Protein AF-A0A059LHB2-F1 (afdb_monomer_lite)

pLDDT: mean 93.46, std 7.25, range [54.31, 98.69]

Sequence (116 aa):
AELARENLARRDECREALEALTVVRTSEHGPAAAAYEGARARQEEVLQRLAPQVLMERLRQAAGEADAASEDLVERCRGGELGVDEFVEGYLVERTLFHLRDLKHQAAVQTIPPHA

Radius of gyration: 32.46 Å; chains: 1; bounding box: 71×24×82 Å

Secondary structure (DSSP, 8-state):
-HHHHHHHHTHHHHHHHHHHHHHHIIIIIHHHHHHHHHHHHHHHHHHHHH-HHHHHHHHHHHHHHHHHHHHHHHHHHHTTSS-HHHHHHHHHHHHHHHHHHHHHHHHHHHHS-TT-

Foldseek 3Di:
DVVVVVCVVCVVVVVVVVVVVVCCCVVPVVVVVVVVVVVVVVVVVVCVCVPLVNVLVVLVVQLVVLVVQLVVLVVCVVVVVDDPVRSVVSNVVSVVSNVVSVVVSVVSVVPPDPVD

Structure (mmCIF, N/CA/C/O backbone):
data_AF-A0A059LHB2-F1
#
_entry.id   AF-A0A059LHB2-F1
#
loop_
_atom_site.group_PDB
_atom_site.id
_atom_site.type_symbol
_atom_site.label_atom_id
_atom_site.label_alt_id
_atom_site.label_comp_id
_atom_site.label_asym_id
_atom_site.label_entity_id
_atom_site.label_seq_id
_atom_site.pdbx_PDB_ins_code
_atom_site.Cartn_x
_atom_site.Cartn_y
_atom_site.Cartn_z
_atom_site.occupancy
_atom_site.B_iso_or_equiv
_atom_site.auth_seq_id
_atom_site.auth_comp_id
_atom_site.auth_asym_id
_atom_site.auth_atom_id
_atom_site.pdbx_PDB_model_num
ATOM 1 N N . ALA A 1 1 ? 46.155 7.638 -55.145 1.00 70.75 1 ALA A N 1
ATOM 2 C CA . ALA A 1 1 ? 45.057 7.520 -56.131 1.00 70.75 1 ALA A CA 1
ATOM 3 C C . ALA A 1 1 ? 44.307 6.193 -55.980 1.00 70.75 1 ALA A C 1
ATOM 5 O O . ALA A 1 1 ? 43.086 6.229 -56.009 1.00 70.75 1 ALA A O 1
ATOM 6 N N . GLU A 1 2 ? 45.007 5.073 -55.746 1.00 77.81 2 GLU A N 1
ATOM 7 C CA . GLU A 1 2 ? 44.443 3.745 -55.410 1.00 77.81 2 GLU A CA 1
ATOM 8 C C . GLU A 1 2 ? 43.304 3.800 -54.376 1.00 77.81 2 GLU A C 1
ATOM 10 O O . GLU A 1 2 ? 42.166 3.466 -54.686 1.00 77.81 2 GLU A O 1
ATOM 15 N N . LEU A 1 3 ? 43.588 4.353 -53.191 1.00 80.00 3 LEU A N 1
ATOM 16 C CA . LEU A 1 3 ? 42.661 4.391 -52.054 1.00 80.00 3 LEU A CA 1
ATOM 17 C C . LEU A 1 3 ? 41.338 5.107 -52.372 1.00 80.00 3 LEU A C 1
ATOM 19 O O . LEU A 1 3 ? 40.273 4.741 -51.888 1.00 80.00 3 LEU A O 1
ATOM 23 N N . ALA A 1 4 ? 41.400 6.152 -53.202 1.00 81.62 4 ALA A N 1
ATOM 24 C CA . ALA A 1 4 ? 40.217 6.896 -53.617 1.00 81.62 4 ALA A CA 1
ATOM 25 C C . ALA A 1 4 ? 39.340 6.069 -54.569 1.00 81.62 4 ALA A C 1
ATOM 27 O O . ALA A 1 4 ? 38.119 6.157 -54.486 1.00 81.62 4 ALA A O 1
ATOM 28 N N . ARG A 1 5 ? 39.944 5.243 -55.437 1.00 83.19 5 ARG A N 1
ATOM 29 C CA . ARG A 1 5 ? 39.213 4.333 -56.333 1.00 83.19 5 ARG A CA 1
ATOM 30 C C . ARG A 1 5 ? 38.584 3.177 -55.562 1.00 83.19 5 ARG A C 1
ATOM 32 O O . ARG A 1 5 ? 37.426 2.869 -55.810 1.00 83.19 5 ARG A O 1
ATOM 39 N N . GLU A 1 6 ? 39.303 2.599 -54.602 1.00 83.38 6 GLU A N 1
ATOM 40 C CA . GLU A 1 6 ? 38.773 1.548 -53.720 1.00 83.38 6 GLU A CA 1
ATOM 41 C C . GLU A 1 6 ? 37.599 2.053 -52.870 1.00 83.38 6 GLU A C 1
ATOM 43 O O . GLU A 1 6 ? 36.560 1.401 -52.797 1.00 83.38 6 GLU A O 1
ATOM 48 N N . ASN A 1 7 ? 37.712 3.255 -52.295 1.00 83.19 7 ASN A N 1
ATOM 49 C CA . ASN A 1 7 ? 36.608 3.877 -51.559 1.00 83.19 7 ASN A CA 1
ATOM 50 C C . ASN A 1 7 ? 35.394 4.166 -52.454 1.00 83.19 7 ASN A C 1
ATOM 52 O O . ASN A 1 7 ? 34.257 4.006 -52.016 1.00 83.19 7 ASN A O 1
ATOM 56 N N . LEU A 1 8 ? 35.617 4.578 -53.707 1.00 85.50 8 LEU A N 1
ATOM 57 C CA . LEU A 1 8 ? 34.540 4.773 -54.679 1.00 85.50 8 LEU A CA 1
ATOM 58 C C . LEU A 1 8 ? 33.864 3.453 -55.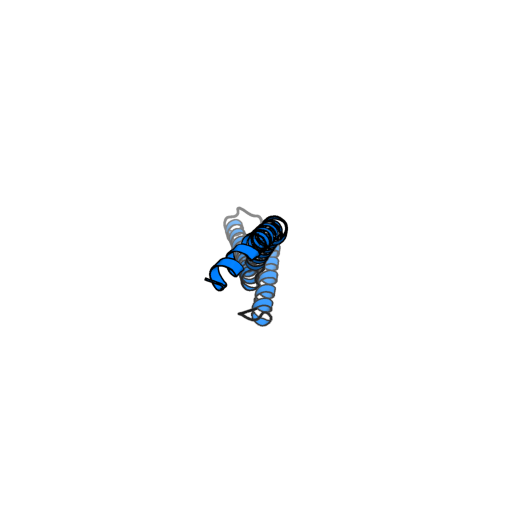063 1.00 85.50 8 LEU A C 1
ATOM 60 O O . LEU A 1 8 ? 32.642 3.427 -55.159 1.00 85.50 8 LEU A O 1
ATOM 64 N N . ALA A 1 9 ? 34.630 2.372 -55.229 1.00 87.12 9 ALA A N 1
ATOM 65 C CA . ALA A 1 9 ? 34.099 1.050 -55.561 1.00 87.12 9 ALA A CA 1
ATOM 66 C C . ALA A 1 9 ? 33.200 0.483 -54.448 1.00 87.12 9 ALA A C 1
ATOM 68 O O . ALA A 1 9 ? 32.194 -0.153 -54.736 1.00 87.12 9 ALA A O 1
ATOM 69 N N . ARG A 1 10 ? 33.519 0.770 -53.180 1.00 89.69 10 ARG A N 1
ATOM 70 C CA . ARG A 1 10 ? 32.750 0.304 -52.009 1.00 89.69 10 ARG A CA 1
ATOM 71 C C . ARG A 1 10 ? 31.608 1.233 -51.601 1.00 89.69 10 ARG A C 1
ATOM 73 O O . ARG A 1 10 ? 30.909 0.969 -50.627 1.00 89.69 10 ARG A O 1
ATOM 80 N N . ARG A 1 11 ? 31.419 2.353 -52.305 1.00 90.12 11 ARG A N 1
ATOM 81 C CA . ARG A 1 11 ? 30.431 3.375 -51.934 1.00 90.12 11 ARG A CA 1
ATOM 82 C C . ARG A 1 11 ? 29.006 2.827 -51.930 1.00 90.12 11 ARG A C 1
ATOM 84 O O . ARG A 1 11 ? 28.238 3.171 -51.035 1.00 90.12 11 ARG A O 1
ATOM 91 N N . ASP A 1 12 ? 28.663 2.019 -52.926 1.00 88.25 12 ASP A N 1
ATOM 92 C CA . ASP A 1 12 ? 27.316 1.469 -53.062 1.00 88.25 12 ASP A CA 1
ATOM 93 C C . ASP A 1 12 ? 27.048 0.390 -52.001 1.00 88.25 12 ASP A C 1
ATOM 95 O O . ASP A 1 12 ? 26.024 0.466 -51.329 1.00 88.25 12 ASP A O 1
ATOM 99 N N . GLU A 1 13 ? 28.017 -0.491 -51.725 1.00 90.50 13 GLU A N 1
ATOM 100 C CA . GLU A 1 13 ? 27.949 -1.467 -50.620 1.00 90.50 13 GLU A CA 1
ATOM 101 C C . GLU A 1 13 ? 27.772 -0.778 -49.257 1.00 90.50 13 GLU A C 1
ATOM 103 O O . GLU A 1 13 ? 26.942 -1.175 -48.439 1.00 90.50 13 GLU A O 1
ATOM 108 N N . CYS A 1 14 ? 28.526 0.299 -49.009 1.00 90.44 14 CYS A N 1
ATOM 109 C CA . CYS A 1 14 ? 28.379 1.098 -47.794 1.00 90.44 14 CYS A CA 1
ATOM 110 C C . CYS A 1 14 ? 26.996 1.758 -47.705 1.00 90.44 14 CYS A C 1
ATOM 112 O O . CYS A 1 14 ? 26.434 1.846 -46.613 1.00 90.44 14 CYS A O 1
ATOM 114 N N . ARG A 1 15 ? 26.442 2.233 -48.829 1.00 93.00 15 ARG A N 1
ATOM 115 C CA . ARG A 1 15 ? 25.098 2.826 -48.866 1.00 93.00 15 ARG A CA 1
ATOM 116 C C . ARG A 1 15 ? 24.035 1.781 -48.526 1.00 93.00 15 ARG A C 1
ATOM 118 O O . ARG A 1 15 ? 23.216 2.040 -47.652 1.00 93.00 15 ARG A O 1
ATOM 125 N N . GLU A 1 16 ? 24.089 0.608 -49.146 1.00 92.88 16 GLU A N 1
ATOM 126 C CA . GLU A 1 16 ? 23.150 -0.491 -48.888 1.00 92.88 16 GLU A CA 1
ATOM 127 C C . GLU A 1 16 ? 23.216 -0.968 -47.432 1.00 92.88 16 GLU A C 1
ATOM 129 O O . GLU A 1 16 ? 22.183 -1.151 -46.787 1.00 92.88 16 GLU A O 1
ATOM 134 N N . ALA A 1 17 ? 24.422 -1.085 -46.866 1.00 93.00 17 ALA A N 1
ATOM 135 C CA . ALA A 1 17 ? 24.595 -1.431 -45.457 1.00 93.00 17 ALA A CA 1
ATOM 136 C C . ALA A 1 17 ? 23.984 -0.376 -44.514 1.00 93.00 17 ALA A C 1
ATOM 138 O O . ALA A 1 17 ? 23.363 -0.728 -43.509 1.00 93.00 17 ALA A O 1
ATOM 139 N N . LEU A 1 18 ? 24.125 0.917 -44.831 1.00 94.50 18 LEU A N 1
ATOM 140 C CA 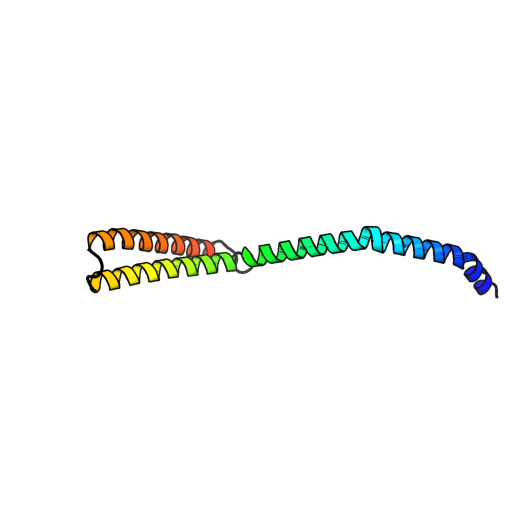. LEU A 1 18 ? 23.521 2.007 -44.055 1.00 94.50 18 LEU A CA 1
ATOM 141 C C . LEU A 1 18 ? 21.992 2.031 -44.170 1.00 94.50 18 LEU A C 1
ATOM 143 O O . LEU A 1 18 ? 21.308 2.297 -43.177 1.00 94.50 18 LEU A O 1
ATOM 147 N N . GLU A 1 19 ? 21.450 1.753 -45.353 1.00 94.62 19 GLU A N 1
ATOM 148 C CA . GLU A 1 19 ? 20.008 1.634 -45.575 1.00 94.62 19 GLU A CA 1
ATOM 149 C C . GLU A 1 19 ? 19.433 0.452 -44.787 1.00 94.62 19 GLU A C 1
ATOM 151 O O . GLU A 1 19 ? 18.491 0.641 -44.015 1.00 94.62 19 GLU A O 1
ATOM 156 N N . ALA A 1 20 ? 20.055 -0.728 -44.872 1.00 93.31 20 ALA A N 1
ATOM 157 C CA . ALA A 1 20 ? 19.658 -1.906 -44.100 1.00 93.31 20 ALA A CA 1
ATOM 158 C C . ALA A 1 20 ? 19.721 -1.649 -42.585 1.00 93.31 20 ALA A C 1
ATOM 160 O O . ALA A 1 20 ? 18.777 -1.961 -41.858 1.00 93.31 20 ALA A O 1
ATOM 161 N N . LEU A 1 21 ? 20.788 -1.000 -42.104 1.00 94.31 21 LEU A N 1
ATOM 162 C CA . LEU A 1 21 ? 20.906 -0.600 -40.701 1.00 94.31 21 LEU A CA 1
ATOM 163 C C . LEU A 1 21 ? 19.796 0.375 -40.291 1.00 94.31 21 LEU A C 1
ATOM 165 O O . LEU A 1 21 ? 19.251 0.270 -39.194 1.00 94.31 21 LEU A O 1
ATOM 169 N N . THR A 1 22 ? 19.456 1.330 -41.158 1.00 94.25 22 THR A N 1
ATOM 170 C CA . THR A 1 22 ? 18.391 2.303 -40.891 1.00 94.25 22 THR A CA 1
ATOM 171 C C . THR A 1 22 ? 17.037 1.612 -40.791 1.00 94.25 22 THR A C 1
ATOM 173 O O . THR A 1 22 ? 16.276 1.920 -39.871 1.00 94.25 22 THR A O 1
ATOM 176 N N . VAL A 1 23 ? 16.761 0.648 -41.675 1.00 94.31 23 VAL A N 1
ATOM 177 C CA . VAL A 1 23 ? 15.551 -0.178 -41.613 1.00 94.31 23 VAL A CA 1
ATOM 178 C C . VAL A 1 23 ? 15.507 -0.921 -40.284 1.00 94.31 23 VAL A C 1
ATOM 180 O O . VAL A 1 23 ? 14.619 -0.635 -39.496 1.00 94.31 23 VAL A O 1
ATOM 183 N N . VAL A 1 24 ? 16.508 -1.740 -39.948 1.00 93.56 24 VAL A N 1
ATOM 184 C CA . VAL A 1 24 ? 16.520 -2.515 -38.689 1.00 93.56 24 VAL A CA 1
ATOM 185 C C . VAL A 1 24 ? 16.395 -1.612 -37.457 1.00 93.56 24 VAL A C 1
ATOM 187 O O . VAL A 1 24 ? 15.625 -1.888 -36.533 1.00 93.56 24 VAL A O 1
ATOM 190 N N . ARG A 1 25 ? 17.100 -0.475 -37.441 1.00 93.62 25 ARG A N 1
ATOM 191 C CA . ARG A 1 25 ? 17.026 0.483 -36.330 1.00 93.62 25 ARG A CA 1
ATOM 192 C C . ARG A 1 25 ? 15.612 1.036 -36.144 1.00 93.62 25 ARG A C 1
ATOM 194 O O . ARG A 1 25 ? 15.195 1.279 -35.014 1.00 93.62 25 ARG A O 1
ATOM 201 N N . THR A 1 26 ? 14.891 1.274 -37.234 1.00 93.06 26 THR A N 1
ATOM 202 C CA . THR A 1 26 ? 13.556 1.883 -37.191 1.00 93.06 26 THR A CA 1
ATOM 203 C C . THR A 1 26 ? 12.439 0.856 -37.042 1.00 93.06 26 THR A C 1
ATOM 205 O O . THR A 1 26 ? 11.497 1.122 -36.303 1.00 93.06 26 THR A O 1
ATOM 208 N N . SER A 1 27 ? 12.541 -0.310 -37.680 1.00 92.19 27 SER A N 1
ATOM 209 C CA . SER A 1 27 ? 11.502 -1.342 -37.675 1.00 92.19 27 SER A CA 1
ATOM 210 C C . SER A 1 27 ? 11.572 -2.270 -36.469 1.00 92.19 27 SER A C 1
ATOM 212 O O . SER A 1 27 ? 10.535 -2.747 -36.022 1.00 92.19 27 SER A O 1
ATOM 214 N N . GLU A 1 28 ? 12.766 -2.529 -35.935 1.00 91.19 28 GL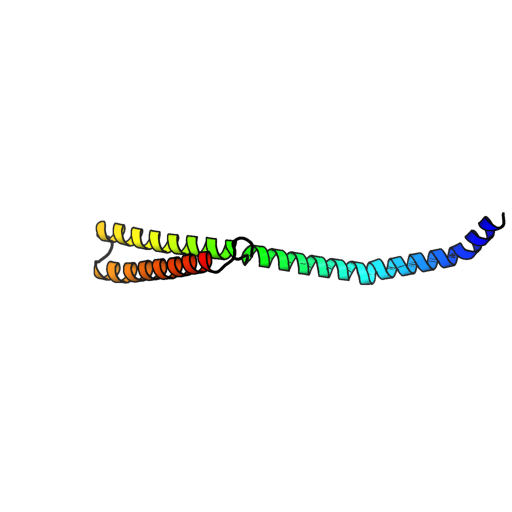U A N 1
ATOM 215 C CA . GLU A 1 28 ? 12.958 -3.509 -34.860 1.00 91.19 28 GLU A CA 1
ATOM 216 C C . GLU A 1 28 ? 13.422 -2.834 -33.574 1.00 91.19 28 GLU A C 1
ATOM 218 O O . GLU A 1 28 ? 12.747 -2.913 -32.545 1.00 91.19 28 GLU A O 1
ATOM 223 N N . HIS A 1 29 ? 14.541 -2.105 -33.631 1.00 94.81 29 HIS A N 1
ATOM 224 C CA . HIS A 1 29 ? 15.125 -1.517 -32.426 1.00 94.81 29 HIS A CA 1
ATOM 225 C C . HIS A 1 29 ? 14.244 -0.410 -31.832 1.00 94.81 29 HIS A C 1
ATOM 227 O O . HIS A 1 29 ? 14.061 -0.362 -30.620 1.00 94.81 29 HIS A O 1
ATOM 233 N N . GLY A 1 30 ? 13.692 0.484 -32.658 1.00 95.25 30 GLY A N 1
ATOM 234 C CA . GLY A 1 30 ? 12.817 1.569 -32.202 1.00 95.25 30 GLY A CA 1
ATOM 235 C C . GLY A 1 30 ? 11.613 1.063 -31.393 1.00 95.25 30 GLY A C 1
ATOM 236 O O . GLY A 1 30 ? 11.463 1.457 -30.234 1.00 95.25 30 GLY A O 1
ATOM 237 N N . PRO A 1 31 ? 10.785 0.157 -31.949 1.00 95.50 31 PRO A N 1
ATOM 238 C CA . PRO A 1 31 ? 9.660 -0.434 -31.232 1.00 95.50 31 PRO A CA 1
ATOM 239 C C . PRO A 1 31 ? 10.075 -1.231 -29.993 1.00 95.50 31 PRO A C 1
ATOM 241 O O . PRO A 1 31 ? 9.430 -1.103 -28.954 1.00 95.50 31 PRO A O 1
ATOM 244 N N . ALA A 1 32 ? 11.161 -2.010 -30.066 1.00 96.06 32 ALA A N 1
ATOM 245 C CA . ALA A 1 32 ? 11.655 -2.776 -28.922 1.00 96.06 32 ALA A CA 1
ATOM 246 C C . ALA A 1 32 ? 12.111 -1.864 -27.771 1.00 96.06 32 ALA A C 1
ATOM 248 O O . ALA A 1 32 ? 11.758 -2.105 -26.617 1.00 96.06 32 ALA A O 1
ATOM 249 N N . ALA A 1 33 ? 12.833 -0.783 -28.080 1.00 96.44 33 ALA A N 1
ATOM 250 C CA . ALA A 1 33 ? 13.257 0.206 -27.095 1.00 96.44 33 ALA A CA 1
ATOM 251 C C . ALA A 1 33 ? 12.055 0.930 -26.468 1.00 96.44 33 ALA A C 1
ATOM 253 O O . ALA A 1 33 ? 11.991 1.071 -25.250 1.00 96.44 33 ALA A O 1
ATOM 254 N N . ALA A 1 34 ? 11.066 1.329 -27.275 1.00 96.56 34 ALA A N 1
ATOM 255 C CA . ALA A 1 34 ? 9.848 1.959 -26.769 1.00 96.56 34 ALA A CA 1
ATOM 256 C C . ALA A 1 34 ? 9.036 1.015 -25.862 1.00 96.56 34 ALA A C 1
ATOM 258 O O . ALA A 1 34 ? 8.553 1.432 -24.809 1.00 96.56 34 ALA A O 1
ATOM 259 N N . ALA A 1 35 ? 8.916 -0.264 -26.235 1.00 97.12 35 ALA A N 1
ATOM 260 C CA . ALA A 1 35 ? 8.243 -1.273 -25.422 1.00 97.12 35 ALA A CA 1
ATOM 261 C C . ALA A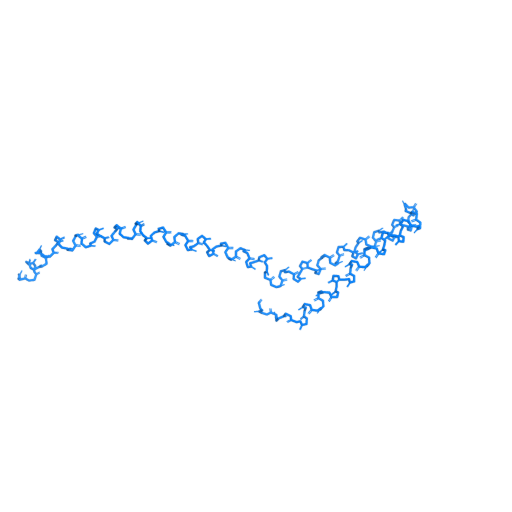 1 35 ? 8.974 -1.520 -24.093 1.00 97.12 35 ALA A C 1
ATOM 263 O O . ALA A 1 35 ? 8.331 -1.611 -23.046 1.00 97.12 35 ALA A O 1
ATOM 264 N N . TYR A 1 36 ? 10.309 -1.584 -24.125 1.00 97.44 36 TYR A N 1
ATOM 265 C CA . TYR A 1 36 ? 11.134 -1.710 -22.927 1.00 97.44 36 TYR A CA 1
ATOM 266 C C . TYR A 1 36 ? 10.956 -0.514 -21.987 1.00 97.44 36 TYR A C 1
ATOM 268 O O . TYR A 1 36 ? 10.658 -0.714 -20.812 1.00 97.44 36 TYR A O 1
ATOM 276 N N . GLU A 1 37 ? 11.073 0.717 -22.490 1.00 97.62 37 GLU A N 1
ATOM 277 C CA . GLU A 1 37 ? 10.906 1.914 -21.658 1.00 97.62 37 GLU A CA 1
ATOM 278 C C . GLU A 1 37 ? 9.486 2.013 -21.086 1.00 97.62 37 GLU A C 1
ATOM 280 O O . GLU A 1 37 ? 9.318 2.331 -19.910 1.00 97.62 37 GLU A O 1
ATOM 285 N N . GLY A 1 38 ? 8.458 1.643 -21.858 1.00 97.69 38 GLY A N 1
ATOM 286 C CA . GLY A 1 38 ? 7.086 1.560 -21.351 1.00 97.69 38 GLY A CA 1
ATOM 287 C C . GLY A 1 38 ? 6.927 0.534 -20.222 1.00 97.69 38 GLY A C 1
ATOM 288 O O . GLY A 1 38 ? 6.300 0.820 -19.199 1.00 97.69 38 GLY A O 1
ATOM 289 N N . ALA A 1 39 ? 7.521 -0.653 -20.371 1.00 97.50 39 ALA A N 1
ATOM 290 C CA . ALA A 1 39 ? 7.501 -1.686 -19.337 1.00 97.50 39 ALA A CA 1
ATOM 291 C C . ALA A 1 39 ? 8.274 -1.255 -18.080 1.00 97.50 39 ALA A C 1
ATOM 293 O O . ALA A 1 39 ? 7.788 -1.442 -16.964 1.00 97.50 39 ALA A O 1
ATOM 294 N N . ARG A 1 40 ? 9.442 -0.635 -18.262 1.00 97.25 40 ARG A N 1
ATOM 295 C CA . ARG A 1 40 ? 10.284 -0.111 -17.186 1.00 97.25 40 ARG A CA 1
ATOM 296 C C . ARG A 1 40 ? 9.584 1.001 -16.408 1.00 97.25 40 ARG A C 1
ATOM 298 O O . ARG A 1 40 ? 9.549 0.939 -15.184 1.00 97.25 40 ARG A O 1
ATOM 305 N N . ALA A 1 41 ? 8.978 1.968 -17.094 1.00 97.19 41 ALA A N 1
ATOM 306 C CA . ALA A 1 41 ? 8.235 3.050 -16.453 1.00 97.19 41 ALA A CA 1
ATOM 307 C C . ALA A 1 41 ? 7.070 2.509 -15.611 1.00 97.19 41 ALA A C 1
ATOM 309 O O . ALA A 1 41 ? 6.881 2.912 -14.465 1.00 97.19 41 ALA A O 1
ATOM 310 N N . ARG A 1 42 ? 6.330 1.525 -16.140 1.00 96.31 42 ARG A N 1
ATOM 311 C CA . ARG A 1 42 ? 5.260 0.858 -15.389 1.00 96.31 42 ARG A CA 1
ATOM 312 C C . ARG A 1 42 ? 5.794 0.100 -14.174 1.00 96.31 42 ARG A C 1
ATOM 314 O O . ARG A 1 42 ? 5.169 0.129 -13.117 1.00 96.31 42 ARG A O 1
ATOM 321 N N . GLN A 1 43 ? 6.920 -0.599 -14.315 1.00 95.69 43 GLN A N 1
ATOM 322 C CA . GLN A 1 43 ? 7.566 -1.280 -13.194 1.00 95.69 43 GLN A CA 1
ATOM 323 C C . GLN A 1 43 ? 7.941 -0.278 -12.099 1.00 95.69 43 GLN A C 1
ATOM 325 O O . GLN A 1 43 ? 7.651 -0.521 -10.931 1.00 95.69 43 GLN A O 1
ATOM 330 N N . GLU A 1 44 ? 8.545 0.847 -12.471 1.00 94.56 44 GLU A N 1
ATOM 331 C CA . GLU A 1 44 ? 8.946 1.892 -11.535 1.00 94.56 44 GLU A CA 1
ATOM 332 C C . GLU A 1 44 ? 7.742 2.514 -10.817 1.00 94.56 44 GLU A C 1
ATOM 334 O O . GLU A 1 44 ? 7.764 2.626 -9.595 1.00 94.56 44 GLU A O 1
ATOM 339 N N . GLU A 1 45 ? 6.651 2.816 -11.528 1.00 94.69 45 GLU A N 1
ATOM 340 C CA . GLU A 1 45 ? 5.409 3.311 -10.916 1.00 94.69 45 GLU A CA 1
ATOM 341 C C . GLU A 1 45 ? 4.855 2.323 -9.874 1.00 94.69 45 GLU A C 1
ATOM 343 O O . GLU A 1 45 ? 4.471 2.701 -8.761 1.00 94.69 45 GLU A O 1
ATOM 348 N N . VAL A 1 46 ? 4.829 1.031 -10.213 1.00 93.81 46 VAL A N 1
ATOM 349 C CA . VAL A 1 46 ? 4.355 -0.017 -9.302 1.00 93.81 46 VAL A CA 1
ATOM 350 C C . VAL A 1 46 ? 5.274 -0.131 -8.087 1.00 93.81 46 VAL A C 1
ATOM 352 O O . VAL A 1 46 ? 4.778 -0.184 -6.959 1.00 93.81 46 VAL A O 1
ATOM 355 N N . LEU A 1 47 ? 6.594 -0.121 -8.291 1.00 91.12 47 LEU A N 1
ATOM 356 C CA . LEU A 1 47 ? 7.574 -0.177 -7.206 1.00 91.12 47 LEU A CA 1
ATOM 357 C C . LEU A 1 47 ? 7.465 1.039 -6.289 1.00 91.12 47 LEU A C 1
ATOM 359 O O . LEU A 1 47 ? 7.463 0.867 -5.079 1.00 91.12 47 LEU A O 1
ATOM 363 N N . GLN A 1 48 ? 7.273 2.247 -6.816 1.00 91.38 48 GLN A N 1
ATOM 364 C CA . GLN A 1 48 ? 7.069 3.439 -5.988 1.00 91.38 48 GLN A CA 1
ATOM 365 C C . GLN A 1 48 ? 5.814 3.329 -5.112 1.00 91.38 48 GLN A C 1
ATOM 367 O O . GLN A 1 48 ? 5.797 3.810 -3.984 1.00 91.38 48 GLN A O 1
ATOM 372 N N . ARG A 1 49 ? 4.751 2.674 -5.593 1.00 90.44 49 ARG A N 1
ATOM 373 C CA . ARG A 1 49 ? 3.491 2.528 -4.840 1.00 90.44 49 ARG A CA 1
ATOM 374 C C . ARG A 1 49 ? 3.488 1.372 -3.848 1.00 90.44 49 ARG A C 1
ATOM 376 O O . ARG A 1 49 ? 2.692 1.418 -2.905 1.00 90.44 49 ARG A O 1
ATOM 383 N N . LEU A 1 50 ? 4.287 0.342 -4.110 1.00 90.25 50 LEU A N 1
ATOM 384 C CA . LEU A 1 50 ? 4.348 -0.900 -3.338 1.00 90.25 50 LEU A CA 1
ATOM 385 C C . LEU A 1 50 ? 5.669 -1.075 -2.587 1.00 90.25 50 LEU A C 1
ATOM 387 O O . LEU A 1 50 ? 5.853 -2.101 -1.936 1.00 90.25 50 LEU A O 1
ATOM 391 N N . ALA A 1 51 ? 6.568 -0.091 -2.653 1.00 90.69 51 ALA A N 1
ATOM 392 C CA . ALA A 1 51 ? 7.803 -0.099 -1.889 1.00 90.69 51 ALA A CA 1
ATOM 393 C C . ALA A 1 51 ? 7.477 -0.312 -0.404 1.00 90.69 51 ALA A C 1
ATOM 395 O O . ALA A 1 51 ? 6.527 0.305 0.100 1.00 90.69 51 ALA A O 1
ATOM 396 N N . PRO A 1 52 ? 8.247 -1.149 0.313 1.00 91.50 52 PRO A N 1
ATOM 397 C CA . PRO A 1 52 ? 7.915 -1.515 1.684 1.00 91.50 52 PRO A CA 1
ATOM 398 C C . PRO A 1 52 ? 7.712 -0.301 2.593 1.00 91.50 52 PRO A C 1
ATOM 400 O O . PRO A 1 52 ? 6.725 -0.241 3.319 1.00 91.50 52 PRO A O 1
ATOM 403 N N . GLN A 1 53 ? 8.559 0.723 2.453 1.00 90.94 53 GLN A N 1
ATOM 404 C CA . GLN A 1 53 ? 8.442 1.973 3.209 1.00 90.94 53 GLN A CA 1
ATOM 405 C C . GLN A 1 53 ? 7.123 2.713 2.949 1.00 90.94 53 GLN A C 1
ATOM 407 O O . GLN A 1 53 ? 6.499 3.217 3.880 1.00 90.94 53 GLN A O 1
ATOM 412 N N . VAL A 1 54 ? 6.646 2.734 1.700 1.00 92.81 54 VAL A N 1
ATOM 413 C CA . VAL A 1 54 ? 5.360 3.359 1.349 1.00 92.81 54 VAL A CA 1
ATOM 414 C C . VAL A 1 54 ? 4.193 2.587 1.957 1.00 92.81 54 VAL A C 1
ATOM 416 O O . VAL A 1 54 ? 3.240 3.189 2.449 1.00 92.81 54 VAL A O 1
ATOM 419 N N . LEU A 1 55 ? 4.249 1.254 1.943 1.00 93.31 55 LEU A N 1
ATOM 420 C CA . LEU A 1 55 ? 3.208 0.423 2.548 1.00 93.31 55 LEU A CA 1
ATOM 421 C C . LEU A 1 55 ? 3.201 0.531 4.078 1.00 93.31 55 LEU A C 1
ATOM 423 O O . LEU A 1 55 ? 2.126 0.593 4.673 1.00 93.31 55 LEU A O 1
ATOM 427 N N . MET A 1 56 ? 4.376 0.597 4.706 1.00 94.50 56 MET A N 1
ATOM 428 C CA . MET A 1 56 ? 4.519 0.795 6.149 1.00 94.50 56 MET A CA 1
ATOM 429 C C . MET A 1 56 ? 4.001 2.167 6.585 1.00 94.50 56 MET A C 1
ATOM 431 O O . MET A 1 56 ? 3.227 2.240 7.537 1.00 94.50 56 MET A O 1
ATOM 435 N N . GLU A 1 57 ? 4.335 3.232 5.853 1.00 94.50 57 GLU A N 1
ATOM 436 C CA . GLU A 1 57 ? 3.815 4.575 6.128 1.00 94.50 57 GLU A CA 1
ATOM 437 C C . GLU A 1 57 ? 2.287 4.620 6.001 1.00 94.50 57 GLU A C 1
ATOM 439 O O . GLU A 1 57 ? 1.603 5.105 6.899 1.00 94.50 57 GLU A O 1
ATOM 444 N N . ARG A 1 58 ? 1.724 4.026 4.938 1.00 95.81 58 ARG A N 1
ATOM 445 C CA . ARG A 1 58 ? 0.263 3.912 4.778 1.00 95.81 58 ARG A CA 1
ATOM 446 C C . ARG A 1 58 ? -0.389 3.142 5.920 1.00 95.81 58 ARG A C 1
ATOM 448 O O . ARG A 1 58 ? -1.477 3.503 6.355 1.00 95.81 58 ARG A O 1
ATOM 455 N N . LEU A 1 59 ? 0.250 2.077 6.400 1.00 96.38 59 LEU A N 1
ATOM 456 C CA . LEU A 1 59 ? -0.265 1.294 7.518 1.00 96.38 59 LEU A CA 1
ATOM 457 C C . LEU A 1 59 ? -0.250 2.100 8.823 1.00 96.38 59 LEU A C 1
ATOM 459 O O . LEU A 1 59 ? -1.225 2.048 9.571 1.00 96.38 59 LEU A O 1
ATOM 463 N N . ARG A 1 60 ? 0.816 2.873 9.064 1.00 97.19 60 ARG A N 1
ATOM 464 C CA . ARG A 1 60 ? 0.916 3.800 10.197 1.00 97.19 60 ARG A CA 1
ATOM 465 C C . ARG A 1 60 ? -0.161 4.879 10.131 1.00 97.19 60 ARG A C 1
ATOM 467 O O . ARG A 1 60 ? -0.843 5.112 11.124 1.00 97.19 60 ARG A O 1
ATOM 474 N N . GLN A 1 61 ? -0.349 5.492 8.964 1.00 98.06 61 GLN A N 1
ATOM 475 C CA . GLN A 1 61 ? -1.399 6.484 8.745 1.00 98.06 61 GLN A CA 1
ATOM 476 C C . GLN A 1 61 ? -2.787 5.885 9.011 1.00 98.06 61 GLN A C 1
ATOM 478 O O . GLN A 1 61 ? -3.556 6.447 9.782 1.00 98.06 61 GLN A O 1
ATOM 483 N N . ALA A 1 62 ? -3.082 4.708 8.454 1.00 98.12 62 ALA A N 1
ATOM 484 C CA . ALA A 1 62 ? -4.359 4.032 8.667 1.00 98.12 62 ALA A CA 1
ATOM 485 C C . ALA A 1 62 ? -4.584 3.620 10.134 1.00 98.12 62 ALA A C 1
ATOM 487 O O . ALA A 1 62 ? -5.730 3.494 10.567 1.00 98.12 62 ALA A O 1
ATOM 488 N N . ALA A 1 63 ? -3.522 3.359 10.905 1.00 98.38 63 ALA A N 1
ATOM 489 C CA . ALA A 1 63 ? -3.643 3.194 12.350 1.00 98.38 63 ALA A CA 1
ATOM 490 C C . ALA A 1 63 ? -4.059 4.525 12.996 1.00 98.38 63 ALA A C 1
ATOM 492 O O . ALA A 1 63 ? -5.077 4.561 13.676 1.00 98.38 63 ALA A O 1
ATOM 493 N N . GLY A 1 64 ? -3.353 5.622 12.706 1.00 98.38 64 GLY A N 1
ATOM 494 C CA . GLY A 1 64 ? -3.688 6.954 13.224 1.00 98.38 64 GLY A CA 1
ATOM 495 C C . GLY A 1 64 ? -5.105 7.427 12.873 1.00 98.38 64 GLY A C 1
ATOM 496 O O . GLY A 1 64 ? -5.765 8.036 13.704 1.00 98.38 64 GLY A O 1
ATOM 497 N N . GLU A 1 65 ? -5.614 7.094 11.685 1.00 98.56 65 GLU A N 1
ATOM 498 C CA . GLU A 1 65 ? -7.002 7.389 11.294 1.00 98.56 65 GLU A CA 1
ATOM 499 C C . GLU A 1 65 ? -8.027 6.662 12.182 1.00 98.56 65 GLU A C 1
ATOM 501 O O . GLU A 1 65 ? -9.015 7.268 12.588 1.00 98.56 65 GLU A O 1
ATOM 506 N N . ALA A 1 66 ? -7.781 5.391 12.525 1.00 98.50 66 ALA A N 1
ATOM 507 C CA . ALA A 1 66 ? -8.642 4.639 13.445 1.00 98.50 66 ALA A CA 1
ATOM 508 C C . ALA A 1 66 ? -8.533 5.158 14.892 1.00 98.50 66 ALA A C 1
ATOM 510 O O . ALA A 1 66 ? -9.518 5.178 15.626 1.00 98.50 66 ALA A O 1
ATOM 511 N N . ASP A 1 67 ? -7.343 5.614 15.299 1.00 98.50 67 ASP A N 1
ATOM 512 C CA . ASP A 1 67 ? -7.130 6.253 16.602 1.00 98.50 67 ASP A CA 1
ATOM 513 C C . ASP A 1 67 ? -7.969 7.533 16.714 1.00 98.50 67 ASP A C 1
ATOM 515 O O . ASP A 1 67 ? -8.815 7.641 17.602 1.00 98.50 67 ASP A O 1
ATOM 519 N N . ALA A 1 68 ? -7.837 8.431 15.733 1.00 98.50 68 ALA A N 1
ATOM 520 C CA . ALA A 1 68 ? -8.590 9.678 15.660 1.00 98.50 68 ALA A CA 1
ATOM 521 C C . ALA A 1 68 ? -10.110 9.447 15.576 1.00 98.50 68 ALA A C 1
ATOM 523 O O . ALA A 1 68 ? -10.876 10.147 16.233 1.00 98.50 68 ALA A O 1
ATOM 524 N N . ALA A 1 69 ? -10.563 8.440 14.819 1.00 98.31 69 ALA A N 1
ATOM 525 C CA . ALA A 1 69 ? -11.978 8.066 14.774 1.00 98.31 69 ALA A CA 1
ATOM 526 C C . ALA A 1 69 ? -12.487 7.583 16.144 1.00 98.31 69 ALA A C 1
ATOM 528 O O . ALA A 1 69 ? -13.594 7.925 16.557 1.00 98.31 69 ALA A O 1
ATOM 529 N N . SER A 1 70 ? -11.668 6.827 16.884 1.00 98.12 70 SER A N 1
ATOM 530 C CA . SER A 1 70 ? -12.017 6.402 18.242 1.00 98.12 70 SER A CA 1
ATOM 531 C C . SER A 1 70 ? -12.088 7.578 19.225 1.00 98.12 70 SER A C 1
ATOM 533 O O . SER A 1 70 ? -12.945 7.574 20.109 1.00 98.12 70 SER A O 1
ATOM 535 N N . GLU A 1 71 ? -11.240 8.597 19.058 1.00 98.12 71 GLU A N 1
ATOM 536 C CA . GLU A 1 71 ? -11.276 9.832 19.852 1.00 98.12 71 GLU A CA 1
ATOM 537 C C . GLU A 1 71 ? -12.521 10.677 19.547 1.00 98.12 71 GLU A C 1
ATOM 539 O O . GLU A 1 71 ? -13.175 11.151 20.476 1.00 98.12 71 GLU A O 1
ATOM 544 N N . ASP A 1 72 ? -12.916 10.795 18.275 1.00 98.25 72 ASP A N 1
ATOM 545 C CA . ASP A 1 72 ? -14.160 11.473 17.879 1.00 98.25 72 ASP A CA 1
ATOM 546 C C . ASP A 1 72 ? -15.391 10.829 18.537 1.00 98.25 72 ASP A C 1
ATOM 548 O O . ASP A 1 72 ? -16.238 11.520 19.107 1.00 98.25 72 ASP A O 1
ATOM 552 N N . LEU A 1 73 ? -15.459 9.492 18.558 1.00 98.12 73 LEU A N 1
ATOM 553 C CA . LEU A 1 73 ? -16.534 8.766 19.242 1.00 98.12 73 LEU A CA 1
ATOM 554 C C . LEU A 1 73 ? -16.579 9.066 20.747 1.00 98.12 73 LEU A C 1
ATOM 556 O O . LEU A 1 73 ? -17.669 9.177 21.316 1.00 98.12 73 LEU A O 1
ATOM 560 N N . VAL A 1 74 ? -15.419 9.222 21.395 1.00 97.81 74 VAL A N 1
ATOM 561 C CA . VAL A 1 74 ? -15.340 9.598 22.816 1.00 97.81 74 VAL A CA 1
ATOM 562 C C . VAL A 1 74 ? -15.914 10.994 23.033 1.00 97.81 74 VAL A C 1
ATOM 564 O O . VAL A 1 74 ? -16.724 11.180 23.944 1.00 97.81 74 VAL A O 1
ATOM 567 N N . GLU A 1 75 ?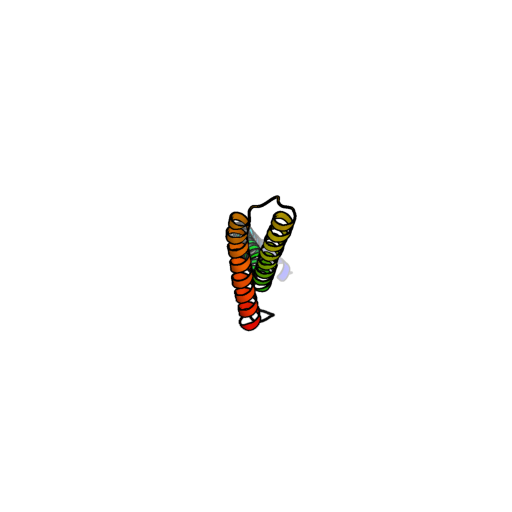 -15.537 11.965 22.203 1.00 97.94 75 GLU A N 1
ATOM 568 C CA . GLU A 1 75 ? -16.021 13.341 22.333 1.00 97.94 75 GLU A CA 1
ATOM 569 C C . GLU A 1 75 ? -17.523 13.450 22.051 1.00 97.94 75 GLU A C 1
ATOM 571 O O . GLU A 1 75 ? -18.251 14.074 22.825 1.00 97.94 75 GLU A O 1
ATOM 576 N N . ARG A 1 76 ? -18.030 12.746 21.035 1.00 97.75 76 ARG A N 1
ATOM 577 C CA . ARG A 1 76 ? -19.468 12.700 20.723 1.00 97.75 76 ARG A CA 1
ATOM 578 C C . ARG A 1 76 ? -20.286 12.036 21.830 1.00 97.75 76 ARG A C 1
ATOM 580 O O . ARG A 1 76 ? -21.355 12.532 22.190 1.00 97.75 76 ARG A O 1
ATOM 587 N N . CYS A 1 77 ? -19.776 10.959 22.432 1.00 97.44 77 CYS A N 1
ATOM 588 C CA . CYS A 1 77 ? -20.413 10.340 23.595 1.00 97.44 77 CYS A CA 1
ATOM 589 C C . CYS A 1 77 ? -20.411 11.283 24.812 1.00 97.44 77 CYS A C 1
ATOM 591 O O . CYS A 1 77 ? -21.426 11.395 25.500 1.00 97.44 77 CYS A O 1
ATOM 593 N N . ARG A 1 78 ? -19.307 12.001 25.069 1.00 96.44 78 ARG A N 1
ATOM 594 C CA . ARG A 1 78 ? -19.217 13.008 26.147 1.00 96.44 78 ARG A CA 1
ATOM 595 C C . ARG A 1 78 ? -20.166 14.185 25.927 1.00 96.44 78 ARG A C 1
ATOM 597 O O . ARG A 1 78 ? -20.734 14.686 26.895 1.00 96.44 78 ARG A O 1
ATOM 604 N N . GLY A 1 79 ? -20.349 14.596 24.674 1.00 96.75 79 GLY A N 1
ATOM 605 C CA . GLY A 1 79 ? -21.296 15.633 24.265 1.00 96.75 79 GLY A CA 1
ATOM 606 C C . GLY A 1 79 ? -22.765 15.207 24.339 1.00 96.75 79 GLY A C 1
ATOM 607 O O . GLY A 1 79 ? -23.648 16.049 24.195 1.00 96.75 79 GLY A O 1
ATOM 608 N N . GLY A 1 80 ? -23.044 13.921 24.583 1.00 95.69 80 GLY A N 1
ATOM 609 C CA . GLY A 1 80 ? -24.400 13.370 24.595 1.00 95.69 80 GLY A CA 1
ATOM 610 C C . GLY A 1 80 ? -25.016 13.210 23.202 1.00 95.69 80 GLY A C 1
ATOM 611 O O . GLY A 1 80 ? -26.217 12.973 23.095 1.00 95.69 80 GLY A O 1
ATOM 612 N N . GLU A 1 81 ? -24.214 13.330 22.140 1.00 96.12 81 GLU A N 1
ATOM 613 C CA . GLU A 1 81 ? -24.639 13.134 20.746 1.00 96.12 81 GLU A CA 1
ATOM 614 C C . GLU A 1 81 ? -24.793 11.655 20.385 1.00 96.12 81 GLU A C 1
ATOM 616 O O . GLU A 1 81 ? -25.406 11.322 19.372 1.00 96.12 81 GLU A O 1
ATOM 621 N N . LEU A 1 82 ? -24.211 10.775 21.201 1.00 95.50 82 LEU A N 1
ATOM 622 C CA . LEU A 1 82 ? -24.157 9.342 20.974 1.00 95.50 82 LEU A CA 1
ATOM 623 C C . LEU A 1 82 ? -24.580 8.591 22.241 1.00 95.50 82 LEU A C 1
ATOM 625 O O . LEU A 1 82 ? -24.154 8.930 23.349 1.00 95.50 82 LEU A O 1
ATOM 629 N N . GLY A 1 83 ? -25.419 7.566 22.082 1.00 96.94 83 GLY A N 1
ATOM 630 C CA . GLY A 1 83 ? -25.808 6.690 23.187 1.00 96.94 83 GLY A CA 1
ATOM 631 C C . GLY A 1 83 ? -24.644 5.812 23.652 1.00 96.94 83 GLY A C 1
ATOM 632 O O . GLY A 1 83 ? -23.748 5.499 22.874 1.00 96.94 83 GLY A O 1
ATOM 633 N N . VAL A 1 84 ? -24.665 5.369 24.914 1.00 96.38 84 VAL A N 1
ATOM 634 C CA . VAL A 1 84 ? -23.583 4.537 25.480 1.00 96.38 84 VAL A CA 1
ATOM 635 C C . VAL A 1 84 ? -23.414 3.221 24.715 1.00 96.38 84 VAL A C 1
ATOM 637 O O . VAL A 1 84 ? -22.287 2.821 24.447 1.00 96.38 84 VAL A O 1
ATOM 640 N N . ASP A 1 85 ? -24.509 2.569 24.325 1.00 97.19 85 ASP A N 1
ATOM 641 C CA . ASP A 1 85 ? -24.434 1.298 23.594 1.00 97.19 85 ASP A CA 1
ATOM 642 C C . ASP A 1 85 ? -23.837 1.487 22.188 1.00 97.19 85 ASP A C 1
ATOM 644 O O . ASP A 1 85 ? -22.948 0.739 21.784 1.00 97.19 85 ASP A O 1
ATOM 648 N N . GLU A 1 86 ? -24.250 2.546 21.484 1.00 96.81 86 GLU A N 1
ATOM 649 C CA . GLU A 1 86 ? -23.704 2.932 20.174 1.00 96.81 86 GLU A CA 1
ATOM 650 C C . GLU A 1 86 ? -22.219 3.320 20.276 1.00 96.81 86 GLU A C 1
ATOM 652 O O . GLU A 1 86 ? -21.415 2.972 19.409 1.00 96.81 86 GLU A O 1
ATOM 657 N N . PHE A 1 87 ? -21.832 3.982 21.373 1.00 98.12 87 PHE A N 1
ATOM 658 C CA . PHE A 1 87 ? -20.440 4.334 21.654 1.00 98.12 87 PHE A CA 1
ATOM 659 C C . PHE A 1 87 ? -19.599 3.082 21.810 1.00 98.12 87 PHE A C 1
ATOM 661 O O . PHE A 1 87 ? -18.565 2.959 21.163 1.00 98.12 87 PHE A O 1
ATOM 668 N N . VAL A 1 88 ? -20.036 2.156 22.662 1.00 98.06 88 VAL A N 1
ATOM 669 C CA . VAL A 1 88 ? -19.281 0.937 22.947 1.00 98.06 88 VAL A CA 1
ATOM 670 C C . VAL A 1 88 ? -19.098 0.116 21.674 1.00 98.06 88 VAL A C 1
ATOM 672 O O . VAL A 1 88 ? -17.982 -0.331 21.408 1.00 98.06 88 VAL A O 1
ATOM 675 N N . GLU A 1 89 ? -20.147 -0.046 20.865 1.00 97.75 89 GLU A N 1
ATOM 676 C CA . GLU A 1 89 ? -20.060 -0.791 19.608 1.00 97.75 89 GLU A CA 1
ATOM 677 C C . GLU A 1 89 ? -19.061 -0.148 18.631 1.00 97.75 89 GLU A C 1
ATOM 679 O O . GLU A 1 89 ? -18.122 -0.815 18.187 1.00 97.75 89 GLU A O 1
ATOM 684 N N . GLY A 1 90 ? -19.193 1.154 18.354 1.00 98.00 90 GLY A N 1
ATOM 685 C CA . GLY A 1 90 ? -18.303 1.857 17.424 1.00 98.00 90 GLY A CA 1
ATOM 686 C C . GLY A 1 90 ? -16.862 1.963 17.930 1.00 98.00 90 GLY A C 1
ATOM 687 O O . GLY A 1 90 ? -15.907 1.704 17.195 1.00 98.00 90 GLY A O 1
ATOM 688 N N . TYR A 1 91 ? -16.684 2.288 19.210 1.00 98.44 91 TYR A N 1
ATOM 689 C CA . TYR A 1 91 ? -15.368 2.478 19.814 1.00 98.44 91 TYR A CA 1
ATOM 690 C C . TYR A 1 91 ? -14.563 1.181 19.813 1.00 98.44 91 TYR A C 1
ATOM 692 O O . TYR A 1 91 ? -13.377 1.188 19.482 1.00 98.44 91 TYR A O 1
ATOM 700 N N . LEU A 1 92 ? -15.193 0.047 20.139 1.00 98.31 92 LEU A N 1
ATOM 701 C CA . LEU A 1 92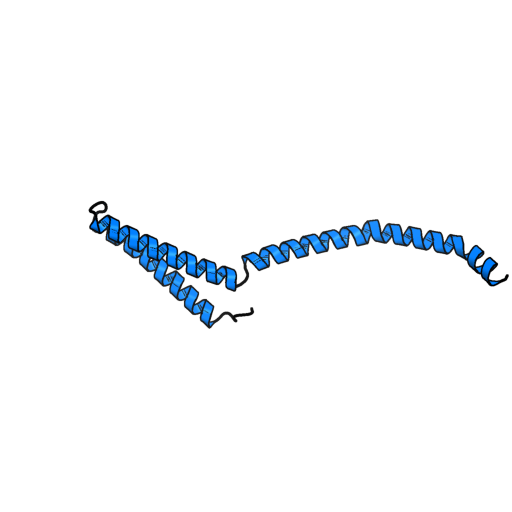 ? -14.512 -1.246 20.118 1.00 98.31 92 LEU A CA 1
ATOM 702 C C . LEU A 1 92 ? -14.052 -1.630 18.711 1.00 98.31 92 LEU A C 1
ATOM 704 O O . LEU A 1 92 ? -12.961 -2.193 18.574 1.00 98.31 92 LEU A O 1
ATOM 708 N N . VAL A 1 93 ? -14.834 -1.308 17.677 1.00 98.44 93 VAL A N 1
ATOM 709 C CA . VAL A 1 93 ? -14.445 -1.534 16.279 1.00 98.44 93 VAL A CA 1
ATOM 710 C C . VAL A 1 93 ? -13.194 -0.726 15.935 1.00 98.44 93 VAL A C 1
ATOM 712 O O . VAL A 1 93 ? -12.190 -1.315 15.522 1.00 98.44 93 VAL A O 1
ATOM 715 N N . GLU A 1 94 ? -13.208 0.586 16.177 1.00 98.44 94 GLU A N 1
ATOM 716 C CA . GLU A 1 94 ? -12.079 1.459 15.834 1.00 98.44 94 GLU A CA 1
ATOM 717 C C . GLU A 1 94 ? -10.825 1.145 16.659 1.00 98.44 94 GLU A C 1
ATOM 719 O O . GLU A 1 94 ? -9.726 1.035 16.111 1.00 98.44 94 GLU A O 1
ATOM 724 N N . ARG A 1 95 ? -10.961 0.872 17.963 1.00 98.31 95 ARG A N 1
ATOM 725 C CA . ARG A 1 95 ? -9.823 0.469 18.806 1.00 98.31 95 ARG A CA 1
ATOM 726 C C . ARG A 1 95 ? -9.226 -0.865 18.392 1.00 98.31 95 ARG A C 1
ATOM 728 O O . ARG A 1 95 ? -8.002 -1.005 18.366 1.00 98.31 95 ARG A O 1
ATOM 735 N N . THR A 1 96 ? -10.062 -1.845 18.056 1.00 98.50 96 THR A N 1
ATOM 736 C CA . THR A 1 96 ? -9.581 -3.134 17.542 1.00 98.50 96 THR A CA 1
ATOM 737 C C . THR A 1 96 ? -8.809 -2.924 16.243 1.00 98.50 96 THR A C 1
ATOM 739 O O . THR A 1 96 ? -7.724 -3.481 16.065 1.00 98.50 96 THR A O 1
ATOM 742 N N . LEU A 1 97 ? -9.331 -2.081 15.351 1.00 98.38 97 LEU A N 1
ATOM 743 C CA . LEU A 1 97 ? -8.706 -1.774 14.074 1.00 98.38 97 LEU A CA 1
ATOM 744 C C . LEU A 1 97 ? -7.364 -1.049 14.240 1.00 98.38 97 LEU A C 1
ATOM 746 O O . LEU A 1 97 ? -6.384 -1.453 13.608 1.00 98.38 97 LEU A O 1
ATOM 750 N N . PHE A 1 98 ? -7.301 -0.048 15.123 1.00 98.69 98 PHE A N 1
ATOM 751 C CA . PHE A 1 98 ? -6.067 0.631 15.516 1.00 98.69 98 PHE A CA 1
ATOM 752 C C . PHE A 1 98 ? -5.015 -0.377 15.984 1.00 98.69 98 PHE A C 1
ATOM 754 O O . PHE A 1 98 ? -3.945 -0.473 15.384 1.00 98.69 98 PHE A O 1
ATOM 761 N N . HIS A 1 99 ? -5.338 -1.190 16.995 1.00 98.50 99 HIS A N 1
ATOM 762 C CA . HIS A 1 99 ? -4.381 -2.126 17.584 1.00 98.50 99 HIS A CA 1
ATOM 763 C C . HIS A 1 99 ? -3.905 -3.187 16.586 1.00 98.50 99 HIS A C 1
ATOM 765 O O . HIS A 1 99 ? -2.721 -3.519 16.556 1.00 98.50 99 HIS A O 1
ATOM 771 N N . LEU A 1 100 ? -4.792 -3.694 15.722 1.00 98.50 100 LEU A N 1
ATOM 772 C CA . LEU A 1 100 ? -4.407 -4.633 14.666 1.00 98.50 100 LEU A CA 1
ATOM 773 C C . LEU A 1 100 ? -3.451 -4.002 13.647 1.00 98.50 100 LEU A C 1
ATOM 775 O O . LEU A 1 100 ? -2.526 -4.671 13.181 1.00 98.50 100 LEU A O 1
ATOM 779 N N . ARG A 1 101 ? -3.681 -2.745 13.258 1.00 98.44 101 ARG A N 1
ATOM 780 C CA . ARG A 1 101 ? -2.828 -2.032 12.296 1.00 98.44 101 ARG A CA 1
ATOM 781 C C . ARG A 1 101 ? -1.486 -1.654 12.912 1.00 98.44 101 ARG A C 1
ATOM 783 O O . ARG A 1 101 ? -0.461 -1.891 12.278 1.00 98.44 101 ARG A O 1
ATOM 790 N N . ASP A 1 102 ? -1.489 -1.155 14.143 1.00 98.12 102 ASP A N 1
ATOM 791 C CA . ASP A 1 102 ? -0.283 -0.813 14.894 1.00 98.12 102 ASP A CA 1
ATOM 792 C C . ASP A 1 102 ? 0.603 -2.047 15.120 1.00 98.12 102 ASP A C 1
ATOM 794 O O . ASP A 1 102 ? 1.787 -2.028 14.787 1.00 98.12 102 ASP A O 1
ATOM 798 N N . LEU A 1 103 ? 0.023 -3.179 15.533 1.00 98.06 103 LEU A N 1
ATOM 799 C CA . LEU A 1 103 ? 0.770 -4.430 15.684 1.00 98.06 103 LEU A CA 1
ATOM 800 C C . LEU A 1 103 ? 1.398 -4.892 14.360 1.00 98.06 103 LEU A C 1
ATOM 802 O O . LEU A 1 103 ? 2.559 -5.303 14.327 1.00 98.06 103 LEU A O 1
ATOM 806 N N . LYS A 1 104 ? 0.654 -4.804 13.249 1.00 97.44 104 LYS A N 1
ATOM 807 C CA . LYS A 1 104 ? 1.188 -5.123 11.914 1.00 97.44 104 LYS A CA 1
ATOM 808 C C . LYS A 1 104 ? 2.315 -4.172 11.514 1.00 97.44 104 LYS A C 1
ATOM 810 O O . LYS A 1 104 ? 3.293 -4.623 10.925 1.00 97.44 104 LYS A O 1
ATOM 815 N N . HIS A 1 105 ? 2.196 -2.885 11.832 1.00 96.81 105 HIS A N 1
ATOM 816 C CA . HIS A 1 105 ? 3.233 -1.898 11.556 1.00 96.81 105 HIS A CA 1
ATOM 817 C C . HIS A 1 105 ? 4.498 -2.192 12.368 1.00 96.81 105 HIS A C 1
ATOM 819 O O . HIS A 1 105 ? 5.581 -2.258 11.797 1.00 96.81 105 HIS A O 1
ATOM 825 N N . GLN A 1 106 ? 4.370 -2.458 13.668 1.00 95.75 106 GLN A N 1
ATOM 826 C CA . GLN A 1 106 ? 5.498 -2.832 14.524 1.00 95.75 106 GLN A CA 1
ATOM 827 C C . GLN A 1 106 ? 6.193 -4.107 14.031 1.00 95.75 106 GLN A C 1
ATOM 829 O O . GLN A 1 106 ? 7.418 -4.139 13.925 1.00 95.75 106 GLN A O 1
ATOM 834 N N . ALA A 1 107 ? 5.424 -5.135 13.660 1.00 96.12 107 ALA A N 1
ATOM 835 C CA . ALA A 1 107 ? 5.970 -6.351 13.064 1.00 96.12 107 ALA A CA 1
ATOM 836 C C . ALA A 1 107 ? 6.698 -6.063 11.738 1.00 96.12 107 ALA A C 1
ATOM 838 O O . ALA A 1 107 ? 7.789 -6.589 11.508 1.00 96.12 107 ALA A O 1
ATOM 839 N N . ALA A 1 108 ? 6.141 -5.202 10.881 1.00 94.31 108 ALA A N 1
ATOM 840 C CA . ALA A 1 108 ? 6.780 -4.790 9.634 1.00 94.31 108 ALA A CA 1
ATOM 841 C C . ALA A 1 108 ? 8.102 -4.046 9.887 1.00 94.31 108 ALA A C 1
ATOM 843 O O . ALA A 1 108 ? 9.111 -4.408 9.293 1.00 94.31 108 ALA A O 1
ATOM 844 N N . VAL A 1 109 ? 8.138 -3.093 10.826 1.00 93.06 109 VAL A N 1
ATOM 845 C CA . VAL A 1 109 ? 9.364 -2.371 11.225 1.00 93.06 109 VAL A CA 1
ATOM 846 C C . VAL A 1 109 ? 10.462 -3.325 11.703 1.00 93.06 109 VAL A C 1
ATOM 848 O O . VAL A 1 109 ? 11.639 -3.080 11.455 1.00 93.06 109 VAL A O 1
ATOM 851 N N . GLN A 1 110 ? 10.095 -4.416 12.377 1.00 92.94 110 GLN A N 1
ATOM 852 C CA . GLN A 1 110 ? 11.056 -5.396 12.892 1.00 92.94 110 GLN A CA 1
ATOM 853 C C . GLN A 1 110 ? 11.545 -6.399 11.839 1.00 92.94 110 GLN A C 1
ATOM 855 O O . GLN A 1 110 ? 12.657 -6.911 11.959 1.00 92.94 110 GLN A O 1
ATOM 860 N N . THR A 1 111 ? 10.719 -6.727 10.845 1.00 92.81 111 THR A N 1
ATOM 861 C CA . THR A 1 111 ? 10.988 -7.827 9.899 1.00 92.81 111 THR A CA 1
ATOM 862 C C . THR A 1 111 ? 11.415 -7.365 8.511 1.00 92.81 111 THR A C 1
ATOM 864 O O . THR A 1 111 ? 12.078 -8.121 7.801 1.00 92.81 111 THR A O 1
ATOM 867 N N . ILE A 1 112 ? 11.065 -6.141 8.115 1.00 88.62 112 ILE A N 1
ATOM 868 C CA . ILE A 1 112 ? 11.388 -5.583 6.804 1.00 88.62 112 ILE A CA 1
ATOM 869 C C . ILE A 1 112 ? 12.664 -4.738 6.923 1.00 88.62 112 ILE A C 1
ATOM 871 O O . ILE A 1 112 ? 12.712 -3.812 7.734 1.00 88.62 112 ILE A O 1
ATOM 875 N N . PRO A 1 113 ? 13.706 -5.011 6.117 1.00 80.38 113 PRO A N 1
ATOM 876 C CA . PRO A 1 113 ? 14.925 -4.216 6.135 1.00 80.38 113 PRO A CA 1
ATOM 877 C C . PRO A 1 113 ? 14.650 -2.752 5.756 1.00 80.38 113 PRO A C 1
ATOM 879 O O . PRO A 1 113 ? 13.889 -2.496 4.823 1.00 80.38 113 PRO A O 1
ATOM 882 N N . PRO A 1 114 ? 15.337 -1.777 6.377 1.00 66.19 114 PRO A N 1
ATOM 883 C CA . PRO A 1 114 ? 15.131 -0.353 6.097 1.00 66.19 114 PRO A CA 1
ATOM 884 C C . PRO A 1 114 ? 15.486 0.070 4.657 1.00 66.19 114 PRO A C 1
ATOM 886 O O . PRO A 1 114 ? 15.112 1.165 4.237 1.00 66.19 114 PRO A O 1
ATOM 889 N N . HIS A 1 115 ? 16.178 -0.788 3.898 1.00 63.25 115 HIS A N 1
ATOM 890 C CA . HIS A 1 115 ? 16.612 -0.550 2.515 1.00 63.25 115 HIS A CA 1
ATOM 891 C C . HIS A 1 115 ? 16.168 -1.650 1.531 1.00 63.25 115 HIS A C 1
ATOM 893 O O . HIS A 1 115 ? 16.809 -1.815 0.493 1.00 63.25 115 HIS A O 1
ATOM 899 N N . ALA A 1 116 ? 15.141 -2.436 1.880 1.00 54.31 116 ALA A N 1
ATOM 900 C CA . ALA A 1 116 ? 14.552 -3.430 0.977 1.00 54.31 116 ALA A CA 1
ATOM 901 C C . ALA A 1 116 ? 13.621 -2.797 -0.068 1.00 54.31 116 ALA A C 1
ATOM 903 O O . ALA A 1 116 ? 12.928 -1.808 0.271 1.00 54.31 116 ALA A O 1
#